Protein AF-A0A7V9NAY9-F1 (afdb_monomer)

Radius of gyration: 11.43 Å; Cα contacts (8 Å, |Δi|>4): 170; chains: 1; bounding box: 29×19×28 Å

Mean predicted aligned error: 1.96 Å

Solvent-accessible surface area (backbone atoms only — not comparable to full-atom values): 4356 Å² total; per-residue (Å²): 68,69,48,46,71,34,51,24,70,46,47,53,61,39,46,76,68,64,44,34,54,81,37,58,38,25,37,27,77,87,49,45,62,57,37,43,75,50,47,19,45,68,50,97,44,57,56,29,75,39,53,42,38,35,18,13,27,49,80,92,25,44,69,58,36,54,55,50,44,54,49,40,62,70,74,36,69,26,86,74,35,67,107

Structure (mmCIF, N/CA/C/O backbone):
data_AF-A0A7V9NAY9-F1
#
_entry.id   AF-A0A7V9NAY9-F1
#
loop_
_atom_site.group_PDB
_atom_site.id
_atom_site.type_symbol
_atom_site.label_atom_id
_atom_site.label_alt_id
_atom_site.label_comp_id
_atom_site.label_asym_id
_atom_site.label_entity_id
_atom_site.label_seq_id
_atom_site.pdbx_PDB_ins_code
_atom_site.Cartn_x
_atom_site.Cartn_y
_atom_site.Cartn_z
_atom_site.occupancy
_atom_site.B_iso_or_equiv
_atom_site.auth_seq_id
_atom_site.auth_comp_id
_atom_site.auth_asym_id
_atom_site.auth_atom_id
_atom_site.pdbx_PDB_model_num
ATOM 1 N N . ARG A 1 1 ? -16.572 2.724 -0.252 1.00 85.94 1 ARG A N 1
ATOM 2 C CA . ARG A 1 1 ? -15.714 3.939 -0.394 1.00 85.94 1 ARG A CA 1
ATOM 3 C C . ARG A 1 1 ? -14.822 3.778 -1.628 1.00 85.94 1 ARG A C 1
ATOM 5 O O . ARG A 1 1 ? -14.803 2.682 -2.167 1.00 85.94 1 ARG A O 1
ATOM 12 N N . LYS A 1 2 ? -14.207 4.850 -2.155 1.00 95.56 2 LYS A N 1
ATOM 13 C CA . LYS A 1 2 ? -13.455 4.789 -3.428 1.00 95.56 2 LYS A CA 1
ATOM 14 C C . LYS A 1 2 ? -12.139 4.013 -3.249 1.00 95.56 2 LYS A C 1
ATOM 16 O O . LYS A 1 2 ? -11.533 4.176 -2.196 1.00 95.56 2 LYS A O 1
ATOM 21 N N . PRO A 1 3 ? -11.696 3.236 -4.245 1.00 97.81 3 PRO A N 1
ATOM 22 C CA . PRO A 1 3 ? -10.421 2.534 -4.192 1.00 97.81 3 PRO A CA 1
ATOM 23 C C . PRO A 1 3 ? -9.257 3.535 -4.236 1.00 97.81 3 PRO A C 1
ATOM 25 O O . PRO A 1 3 ? -9.377 4.624 -4.808 1.00 97.81 3 PRO A O 1
ATOM 28 N N . VAL A 1 4 ? -8.141 3.174 -3.604 1.00 98.38 4 VAL A N 1
ATOM 29 C CA . VAL A 1 4 ? -6.941 4.010 -3.453 1.00 98.38 4 VAL A CA 1
ATOM 30 C C . VAL A 1 4 ? -5.722 3.188 -3.845 1.00 98.38 4 VAL A C 1
ATOM 32 O O . VAL A 1 4 ? -5.594 2.039 -3.440 1.00 98.38 4 VAL A O 1
ATOM 35 N N . ALA A 1 5 ? -4.806 3.785 -4.605 1.00 98.62 5 ALA A N 1
ATOM 36 C CA . ALA A 1 5 ? -3.549 3.153 -4.983 1.00 98.62 5 ALA A CA 1
ATOM 37 C C . ALA A 1 5 ? -2.364 4.043 -4.584 1.00 98.62 5 ALA A C 1
ATOM 39 O O . ALA A 1 5 ? -2.361 5.240 -4.882 1.00 98.62 5 ALA A O 1
ATOM 40 N N . ALA A 1 6 ? -1.360 3.473 -3.917 1.00 98.75 6 ALA A N 1
ATOM 41 C CA . ALA A 1 6 ? -0.174 4.191 -3.457 1.00 98.75 6 ALA A CA 1
ATOM 42 C C . ALA A 1 6 ? 1.088 3.326 -3.579 1.00 98.75 6 ALA A C 1
ATOM 44 O O . ALA A 1 6 ? 1.153 2.225 -3.051 1.00 98.75 6 ALA A O 1
ATOM 45 N N . ILE A 1 7 ? 2.126 3.839 -4.234 1.00 98.81 7 ILE A N 1
ATOM 46 C CA . ILE A 1 7 ? 3.372 3.105 -4.492 1.00 98.81 7 ILE A CA 1
ATOM 47 C C . ILE A 1 7 ? 4.572 3.834 -3.887 1.00 98.81 7 ILE A C 1
ATOM 49 O O . ILE A 1 7 ? 4.584 5.066 -3.796 1.00 98.81 7 ILE A O 1
ATOM 53 N N . CYS A 1 8 ? 5.608 3.085 -3.506 1.00 98.50 8 CYS A N 1
ATOM 54 C CA . CYS A 1 8 ? 6.876 3.626 -3.028 1.00 98.50 8 CYS A CA 1
ATOM 55 C C . CYS A 1 8 ? 6.697 4.463 -1.752 1.00 98.50 8 CYS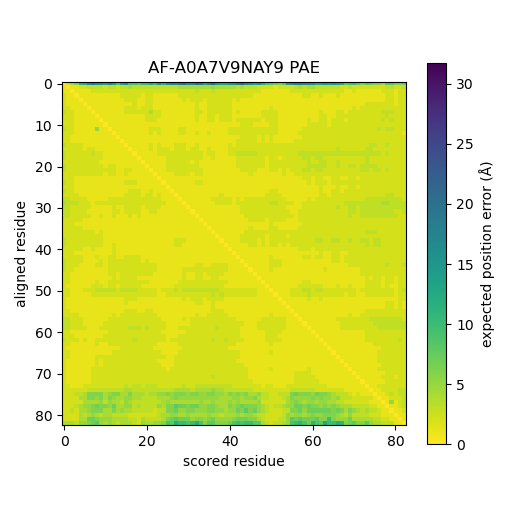 A C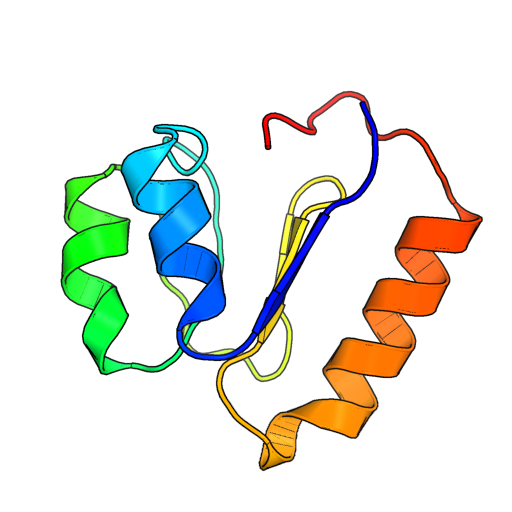 1
ATOM 57 O O . CYS A 1 8 ? 6.389 3.905 -0.701 1.00 98.50 8 CYS A O 1
ATOM 59 N N . HIS A 1 9 ? 6.856 5.784 -1.818 1.00 98.81 9 HIS A N 1
ATOM 60 C CA . HIS A 1 9 ? 6.647 6.673 -0.667 1.00 98.81 9 HIS A CA 1
ATOM 61 C C . HIS A 1 9 ? 5.204 7.190 -0.556 1.00 98.81 9 HIS A C 1
ATOM 63 O O . HIS A 1 9 ? 4.869 7.850 0.423 1.00 98.81 9 HIS A O 1
ATOM 69 N N . GLY A 1 10 ? 4.335 6.885 -1.527 1.00 98.56 10 GLY A N 1
ATOM 70 C CA . GLY A 1 10 ? 2.923 7.279 -1.514 1.00 98.56 10 GLY A CA 1
ATOM 71 C C . GLY A 1 10 ? 2.173 6.920 -0.220 1.00 98.56 10 GLY A C 1
ATOM 72 O O . GLY A 1 10 ? 1.424 7.765 0.275 1.00 98.56 10 GLY A O 1
ATOM 73 N N . PRO A 1 11 ? 2.401 5.738 0.394 1.00 98.56 11 PRO A N 1
ATOM 74 C CA . PRO A 1 11 ? 1.774 5.381 1.667 1.00 98.56 11 PRO A CA 1
ATOM 75 C C . PRO A 1 11 ? 2.071 6.332 2.837 1.00 98.56 11 PRO A C 1
ATOM 77 O O . PRO A 1 11 ? 1.331 6.311 3.816 1.00 98.56 11 PRO A O 1
ATOM 80 N N . TRP A 1 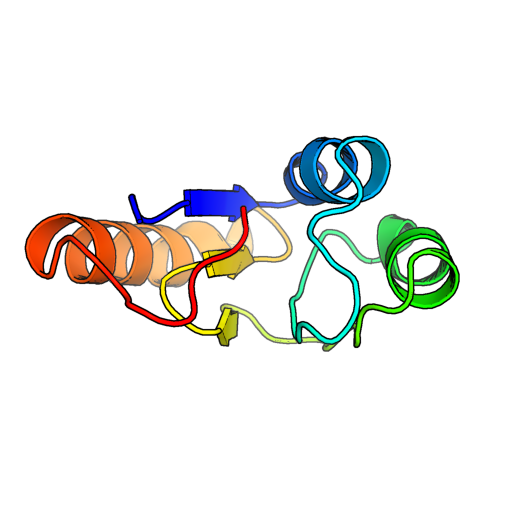12 ? 3.076 7.214 2.748 1.00 98.50 12 TRP A N 1
ATOM 81 C CA . TRP A 1 12 ? 3.313 8.237 3.775 1.00 98.50 12 TRP A CA 1
ATOM 82 C C . TRP A 1 12 ? 2.099 9.159 3.941 1.00 98.50 12 TRP A C 1
ATOM 84 O O . TRP A 1 12 ? 1.685 9.450 5.057 1.00 98.50 12 TRP A O 1
ATOM 94 N N . THR A 1 13 ? 1.443 9.546 2.844 1.00 98.56 13 THR A N 1
ATOM 95 C CA . THR A 1 13 ? 0.212 10.348 2.919 1.00 98.56 13 THR A CA 1
ATOM 96 C C . THR A 1 13 ? -0.904 9.615 3.668 1.00 98.56 13 THR A C 1
ATOM 98 O O . THR A 1 13 ? -1.668 10.245 4.393 1.00 98.56 13 THR A O 1
ATOM 101 N N . LEU A 1 14 ? -0.977 8.288 3.543 1.00 98.25 14 LEU A N 1
ATOM 102 C CA . LEU A 1 14 ? -1.965 7.463 4.244 1.00 98.25 14 LEU A CA 1
ATOM 103 C C . LEU A 1 14 ? -1.650 7.347 5.742 1.00 98.25 14 LEU A C 1
ATOM 105 O O . LEU A 1 14 ? -2.561 7.354 6.570 1.00 98.25 14 LEU A O 1
ATOM 109 N N . VAL A 1 15 ? -0.361 7.276 6.089 1.00 98.50 15 VAL A N 1
ATOM 110 C CA . VAL A 1 15 ? 0.114 7.342 7.477 1.00 98.50 15 VAL A CA 1
ATOM 111 C C . VAL A 1 15 ? -0.298 8.671 8.115 1.00 98.50 15 VAL A C 1
ATOM 113 O O . VAL A 1 15 ? -0.959 8.660 9.149 1.00 98.50 15 VAL A O 1
ATOM 116 N N . GLU A 1 16 ? 0.003 9.802 7.469 1.00 98.25 16 GLU A N 1
ATOM 117 C CA . GLU A 1 16 ? -0.351 11.142 7.973 1.00 98.25 16 GLU A CA 1
ATOM 118 C C . GLU A 1 16 ? -1.869 11.356 8.069 1.00 98.25 16 GLU A C 1
ATOM 120 O O . GLU A 1 16 ? -2.356 12.031 8.974 1.00 98.25 16 GLU A O 1
ATOM 125 N N . ALA A 1 17 ? -2.639 10.754 7.160 1.00 97.69 17 ALA A N 1
ATOM 126 C CA . ALA A 1 17 ? -4.099 10.794 7.199 1.00 97.69 17 ALA A CA 1
ATOM 127 C C . ALA A 1 17 ? -4.709 9.909 8.305 1.00 97.69 17 ALA A C 1
ATOM 129 O O . ALA A 1 17 ? -5.913 9.989 8.549 1.00 97.69 17 ALA A O 1
ATOM 130 N N . GLY A 1 18 ? -3.912 9.065 8.972 1.00 96.81 18 GLY A N 1
ATOM 131 C CA . GLY A 1 18 ? -4.381 8.169 10.030 1.00 96.81 18 GLY A CA 1
ATOM 132 C C . GLY A 1 18 ? -5.264 7.022 9.529 1.00 96.81 18 GLY A C 1
ATOM 133 O O . GLY A 1 18 ? -6.057 6.484 10.297 1.00 96.81 18 GLY A O 1
ATOM 134 N N . VAL A 1 19 ? -5.158 6.644 8.250 1.00 97.56 19 VAL A N 1
ATOM 135 C CA . VAL A 1 19 ? -6.055 5.651 7.617 1.00 97.56 19 VAL A CA 1
ATOM 136 C C . VAL A 1 19 ? -5.464 4.240 7.527 1.00 97.56 19 VAL A C 1
ATOM 138 O O . VAL A 1 19 ? -6.136 3.324 7.054 1.00 97.56 19 VAL A O 1
ATOM 141 N N . VAL A 1 20 ? -4.225 4.046 7.996 1.00 98.00 20 VAL A N 1
ATOM 142 C CA . VAL A 1 20 ? -3.498 2.760 7.932 1.00 98.00 20 VAL A CA 1
ATOM 143 C C . VAL A 1 20 ? -3.706 1.858 9.154 1.00 98.00 20 VAL A C 1
ATOM 145 O O . VAL A 1 20 ? -3.272 0.708 9.146 1.00 98.00 20 VAL A O 1
ATOM 148 N N . GLN A 1 21 ? -4.360 2.348 10.210 1.00 97.94 21 GLN A N 1
ATOM 149 C CA . GLN A 1 21 ? -4.551 1.584 11.442 1.00 97.94 21 GLN A CA 1
ATOM 150 C C . GLN A 1 21 ? -5.375 0.311 11.185 1.00 97.94 21 GLN A C 1
ATOM 152 O O . GLN A 1 21 ? -6.497 0.375 10.687 1.00 97.94 21 GLN A O 1
ATOM 157 N N . GLY A 1 22 ? -4.826 -0.848 11.559 1.00 97.94 22 GLY A N 1
ATOM 158 C CA . GLY A 1 22 ? -5.458 -2.157 11.370 1.00 97.94 22 GLY A CA 1
ATOM 159 C C . GLY A 1 22 ? -5.412 -2.697 9.937 1.00 97.94 22 GLY A C 1
ATOM 160 O O . GLY A 1 22 ? -5.947 -3.776 9.698 1.00 97.94 22 GLY A O 1
ATOM 161 N N . ARG A 1 23 ? -4.778 -1.980 9.003 1.00 98.06 23 ARG A N 1
ATOM 162 C CA . ARG A 1 23 ? -4.634 -2.386 7.598 1.00 98.06 23 ARG A CA 1
ATOM 163 C C . ARG A 1 23 ? -3.328 -3.133 7.376 1.00 98.06 23 ARG A C 1
ATOM 165 O O . ARG A 1 23 ? -2.352 -2.891 8.089 1.00 98.06 23 ARG A O 1
ATOM 172 N N . THR A 1 24 ? -3.290 -3.991 6.368 1.00 98.75 24 THR A N 1
ATOM 173 C CA . THR A 1 24 ? -2.048 -4.560 5.836 1.00 98.75 24 THR A CA 1
ATOM 174 C C . THR A 1 24 ? -1.700 -3.859 4.529 1.00 98.75 24 THR A C 1
ATOM 176 O O . THR A 1 24 ? -2.573 -3.563 3.719 1.00 98.75 24 THR A O 1
ATOM 179 N N . LEU A 1 25 ? -0.432 -3.497 4.353 1.00 98.75 25 LEU A N 1
ATOM 180 C CA . LEU A 1 25 ? 0.049 -2.805 3.161 1.00 98.75 25 LEU A CA 1
ATOM 181 C C . LEU A 1 25 ? 1.551 -3.001 2.974 1.00 98.75 25 LEU A C 1
ATOM 183 O O . LEU A 1 25 ? 2.276 -3.372 3.898 1.00 98.75 25 LEU A O 1
ATOM 187 N N . THR A 1 26 ? 2.025 -2.686 1.777 1.00 98.81 26 THR A N 1
ATOM 188 C CA . THR A 1 26 ? 3.450 -2.582 1.472 1.00 98.81 26 THR A CA 1
ATOM 189 C C . THR A 1 26 ? 3.817 -1.147 1.082 1.00 98.81 26 THR A C 1
ATOM 191 O O . 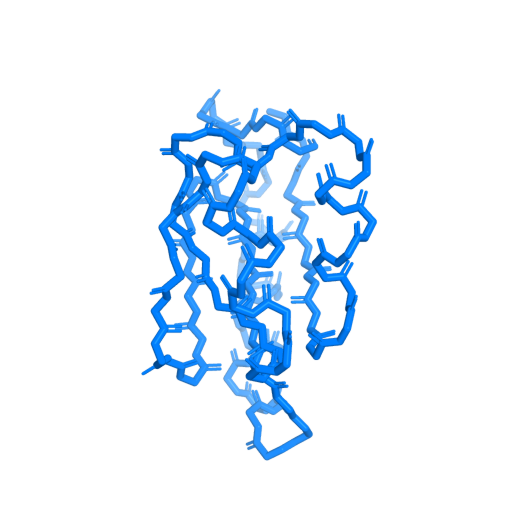THR A 1 26 ? 2.961 -0.268 0.970 1.00 98.81 26 THR A O 1
ATOM 194 N N . SER A 1 27 ? 5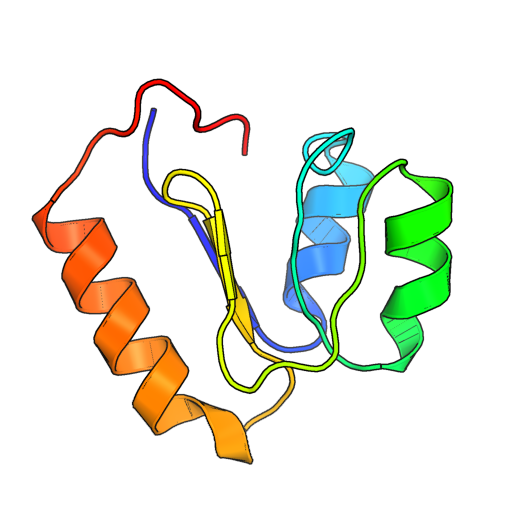.108 -0.862 0.955 1.00 98.81 27 SER A N 1
ATOM 195 C CA . SER A 1 27 ? 5.635 0.459 0.599 1.00 98.81 27 SER A CA 1
ATOM 196 C C . SER A 1 27 ? 7.129 0.373 0.296 1.00 98.81 27 SER A C 1
ATOM 198 O O . SER A 1 27 ? 7.737 -0.695 0.383 1.00 98.81 27 SER A O 1
ATOM 200 N N . TRP A 1 28 ? 7.757 1.507 -0.013 1.00 98.69 28 TRP A N 1
ATOM 201 C CA . TRP A 1 28 ? 9.212 1.580 0.005 1.00 98.69 28 TRP A CA 1
ATOM 202 C C . TRP A 1 28 ? 9.745 1.212 1.406 1.00 98.69 28 TRP A C 1
ATOM 204 O O . TRP A 1 28 ? 9.226 1.734 2.398 1.00 98.69 28 TRP A O 1
ATOM 214 N N . PRO A 1 29 ? 10.788 0.363 1.533 1.00 98.25 29 PRO A N 1
ATOM 215 C CA . PRO A 1 29 ? 11.159 -0.245 2.815 1.00 98.25 29 PRO A CA 1
ATOM 216 C C . PRO A 1 29 ? 11.453 0.731 3.959 1.00 98.25 29 PRO A C 1
ATOM 218 O O . PRO A 1 29 ? 11.296 0.373 5.125 1.00 98.25 29 PRO A O 1
ATOM 221 N N . THR A 1 30 ? 11.853 1.972 3.667 1.00 98.38 30 THR A N 1
ATOM 222 C CA . THR A 1 30 ? 12.135 2.967 4.714 1.00 98.38 30 THR A CA 1
ATOM 223 C C . THR A 1 30 ? 10.884 3.416 5.477 1.00 98.38 30 THR A C 1
ATOM 225 O O . THR A 1 30 ? 11.024 3.887 6.598 1.00 98.38 30 THR A O 1
ATOM 228 N N . LEU A 1 31 ? 9.678 3.234 4.923 1.00 98.38 31 LEU A N 1
ATOM 229 C CA . LEU A 1 31 ? 8.397 3.578 5.568 1.00 98.38 31 LEU A CA 1
ATOM 230 C C . LEU A 1 31 ? 7.892 2.481 6.518 1.00 98.38 31 LEU A C 1
ATOM 232 O O . LEU A 1 31 ? 6.873 2.658 7.185 1.00 98.38 31 LEU A O 1
ATOM 236 N N . GLN A 1 32 ? 8.571 1.333 6.578 1.00 98.56 32 GLN A N 1
ATOM 237 C CA . GLN A 1 32 ? 8.141 0.184 7.370 1.00 98.56 32 GLN A CA 1
ATOM 238 C C . GLN A 1 32 ? 7.906 0.550 8.850 1.00 98.56 32 GLN A C 1
ATOM 240 O O . GLN A 1 32 ? 6.926 0.111 9.454 1.00 98.56 32 GLN A O 1
ATOM 245 N N . THR A 1 33 ? 8.798 1.355 9.433 1.00 98.69 33 THR A N 1
ATOM 246 C CA . THR A 1 33 ? 8.689 1.807 10.828 1.00 98.69 33 THR A CA 1
ATOM 247 C C . THR A 1 33 ? 7.496 2.739 11.024 1.00 98.69 33 THR A C 1
ATOM 249 O O . THR A 1 33 ? 6.735 2.548 11.969 1.00 98.69 33 THR A O 1
ATOM 252 N N . ASP A 1 34 ? 7.288 3.695 10.118 1.00 98.75 34 ASP A N 1
ATOM 253 C CA . ASP A 1 34 ? 6.198 4.674 10.217 1.00 98.75 34 ASP A CA 1
ATOM 254 C C . ASP A 1 34 ? 4.828 4.002 10.091 1.00 98.75 34 ASP A C 1
ATOM 256 O O . ASP A 1 34 ? 3.923 4.271 10.879 1.00 98.75 34 ASP A O 1
ATOM 260 N N . ILE A 1 35 ? 4.701 3.041 9.171 1.00 98.75 35 ILE A N 1
ATOM 261 C CA . ILE A 1 35 ? 3.478 2.251 8.985 1.00 98.75 35 ILE A CA 1
ATOM 262 C C . ILE A 1 35 ? 3.142 1.444 10.243 1.00 98.75 35 ILE A C 1
ATOM 264 O O . ILE A 1 35 ? 1.998 1.467 10.699 1.00 98.75 35 ILE A O 1
ATOM 268 N N . ARG A 1 36 ? 4.133 0.773 10.844 1.00 98.75 36 ARG A N 1
ATOM 269 C CA . ARG A 1 36 ? 3.928 0.021 12.093 1.00 98.75 36 ARG A CA 1
ATOM 270 C C . ARG A 1 36 ? 3.578 0.933 13.263 1.00 98.75 36 ARG A C 1
ATOM 272 O O . ARG A 1 36 ? 2.687 0.601 14.041 1.00 98.75 36 ARG A O 1
ATOM 279 N N . ASN A 1 37 ? 4.236 2.085 13.374 1.00 98.69 37 ASN A N 1
ATOM 280 C CA . ASN A 1 37 ? 3.944 3.074 14.413 1.00 98.69 37 ASN A CA 1
ATOM 281 C C . ASN A 1 37 ? 2.523 3.643 14.287 1.00 98.69 37 ASN A C 1
ATOM 283 O O . ASN A 1 37 ? 1.882 3.906 15.301 1.00 98.69 37 ASN A O 1
ATOM 287 N N . ALA A 1 38 ? 2.008 3.775 13.063 1.00 98.50 38 ALA A N 1
ATOM 288 C CA . ALA A 1 38 ? 0.631 4.177 12.786 1.00 98.50 38 ALA A CA 1
ATOM 289 C C . ALA A 1 38 ? -0.397 3.033 12.932 1.00 98.50 38 ALA A C 1
ATOM 291 O O . ALA A 1 38 ? -1.579 3.212 12.639 1.00 98.50 38 ALA A O 1
ATOM 292 N N . GLY A 1 39 ? 0.030 1.855 13.400 1.00 98.38 39 GLY A N 1
ATOM 293 C CA . GLY A 1 39 ? -0.841 0.710 13.662 1.00 98.38 39 GLY A CA 1
ATOM 294 C C . GLY A 1 39 ? -1.188 -0.130 12.432 1.00 98.38 39 GLY A C 1
ATOM 295 O O . GLY A 1 39 ? -2.115 -0.937 12.510 1.00 98.38 39 GLY A O 1
ATOM 296 N N . GLY A 1 40 ? -0.484 0.053 11.313 1.00 98.50 40 GLY A N 1
ATOM 297 C CA . GLY A 1 40 ? -0.580 -0.807 10.135 1.00 98.50 40 GLY A CA 1
ATOM 298 C C . GLY A 1 40 ? 0.373 -2.006 10.198 1.00 98.50 40 GLY A C 1
ATOM 299 O O . GLY A 1 40 ? 1.384 -2.001 10.905 1.00 98.50 40 GLY A O 1
ATOM 300 N N . THR A 1 41 ? 0.077 -3.038 9.415 1.00 98.81 41 THR A N 1
ATOM 301 C CA . THR A 1 41 ? 0.946 -4.200 9.204 1.00 98.81 41 THR A CA 1
ATOM 302 C C . THR A 1 41 ? 1.702 -4.025 7.894 1.00 98.81 41 THR A C 1
ATOM 304 O O . THR A 1 41 ? 1.107 -4.038 6.821 1.00 98.81 41 THR A O 1
ATOM 307 N N . TRP A 1 42 ? 3.023 -3.860 7.975 1.00 98.81 42 TRP A N 1
ATOM 308 C CA . TRP A 1 42 ? 3.874 -3.780 6.787 1.00 98.81 42 TRP A CA 1
ATOM 309 C C . TRP A 1 42 ? 4.334 -5.168 6.334 1.00 98.81 42 TRP A C 1
ATOM 311 O O . TRP A 1 42 ? 4.916 -5.902 7.143 1.00 98.81 42 TRP A O 1
ATOM 321 N N . VAL A 1 43 ? 4.146 -5.478 5.050 1.00 98.81 43 VAL A N 1
ATOM 322 C CA . VAL A 1 43 ? 4.612 -6.708 4.384 1.00 98.81 43 VAL A CA 1
ATOM 323 C C . VAL A 1 43 ? 5.554 -6.394 3.218 1.00 98.81 43 VAL A C 1
ATOM 325 O O . VAL A 1 43 ? 5.445 -5.342 2.588 1.00 98.81 43 VAL A O 1
ATOM 328 N N . ASP A 1 44 ? 6.490 -7.301 2.935 1.00 98.62 44 ASP A N 1
ATOM 329 C CA . ASP A 1 44 ? 7.394 -7.205 1.781 1.00 98.62 44 ASP A CA 1
ATOM 330 C C . ASP A 1 44 ? 6.814 -7.994 0.601 1.00 98.62 44 ASP A C 1
ATOM 332 O O . ASP A 1 44 ? 7.136 -9.164 0.399 1.00 98.62 44 ASP A O 1
ATOM 336 N N . GLU A 1 45 ? 5.909 -7.363 -0.144 1.00 98.75 45 GLU A N 1
ATOM 337 C CA . GLU A 1 45 ? 5.208 -7.959 -1.283 1.00 98.75 45 GLU A CA 1
ATOM 338 C C . GLU A 1 45 ? 5.307 -7.024 -2.491 1.00 98.75 45 GLU A C 1
ATOM 340 O O . GLU A 1 45 ? 5.300 -5.806 -2.337 1.00 98.75 45 GLU A O 1
ATOM 345 N N . GLU A 1 46 ? 5.409 -7.581 -3.699 1.00 98.75 46 GLU A N 1
ATOM 346 C CA . GLU A 1 46 ? 5.418 -6.804 -4.952 1.00 98.75 46 GLU A CA 1
ATOM 347 C C . GLU A 1 46 ? 4.160 -5.931 -5.075 1.00 98.75 46 GLU A C 1
ATOM 349 O O . GLU A 1 46 ? 4.231 -4.740 -5.379 1.00 98.75 46 GLU A O 1
ATOM 354 N N . VAL A 1 47 ? 3.002 -6.508 -4.762 1.00 98.81 47 VAL A N 1
ATOM 355 C CA . VAL A 1 47 ? 1.729 -5.804 -4.655 1.00 98.81 47 VAL A CA 1
ATOM 356 C C . VAL A 1 47 ? 0.932 -6.400 -3.503 1.00 98.81 47 VAL A C 1
ATOM 358 O O . VAL A 1 47 ? 0.805 -7.617 -3.401 1.00 98.81 47 VAL A O 1
ATOM 361 N N . HIS A 1 48 ? 0.391 -5.538 -2.648 1.00 98.81 48 HIS A N 1
ATOM 362 C CA . HIS A 1 48 ? -0.537 -5.918 -1.592 1.00 98.81 48 HIS A CA 1
ATOM 363 C C . HIS A 1 48 ? -1.857 -5.172 -1.773 1.00 98.81 48 HIS A C 1
ATOM 365 O O . HIS A 1 48 ? -1.856 -3.960 -2.016 1.00 98.81 48 HIS A O 1
ATOM 371 N N . VAL A 1 49 ? -2.969 -5.893 -1.630 1.00 98.56 49 VAL A N 1
ATOM 372 C CA . VAL A 1 49 ? -4.322 -5.333 -1.681 1.00 98.56 49 VAL A CA 1
ATOM 373 C C . VAL A 1 49 ? -5.058 -5.687 -0.399 1.00 98.56 49 VAL A C 1
A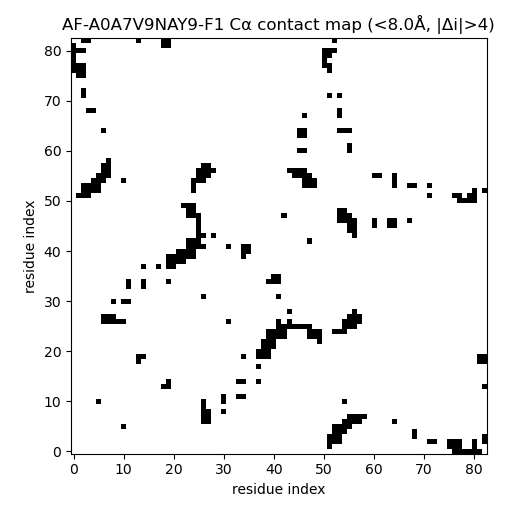TOM 375 O O . VAL A 1 49 ? -5.168 -6.854 -0.034 1.00 98.56 49 VAL A O 1
ATOM 378 N N . ASP A 1 50 ? -5.595 -4.666 0.251 1.00 98.38 50 ASP A N 1
ATOM 379 C CA . ASP A 1 50 ? -6.464 -4.785 1.417 1.00 98.38 50 ASP A CA 1
ATOM 380 C C . ASP A 1 50 ? -7.707 -3.938 1.108 1.00 98.38 50 ASP A C 1
ATOM 382 O O . ASP A 1 50 ? -7.567 -2.741 0.899 1.00 98.38 50 ASP A O 1
ATOM 386 N N . GLU A 1 51 ? -8.907 -4.519 1.004 1.00 96.50 51 GLU A N 1
ATOM 387 C CA . GLU A 1 51 ? -10.192 -3.794 0.867 1.00 96.50 51 GLU A CA 1
ATOM 388 C C . GLU A 1 51 ? -10.157 -2.556 -0.072 1.00 96.50 51 GLU A C 1
ATOM 390 O O . GLU A 1 51 ? -10.533 -1.445 0.320 1.00 96.50 51 GLU A O 1
ATOM 395 N N . GLY A 1 52 ? -9.650 -2.704 -1.303 1.00 97.12 52 GLY A N 1
ATOM 396 C CA . GLY A 1 52 ? -9.542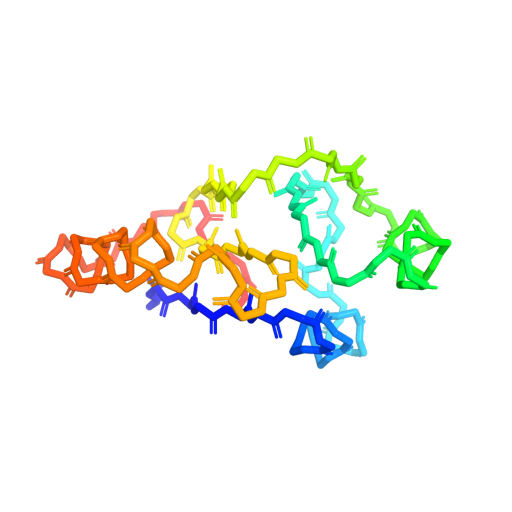 -1.614 -2.286 1.00 97.12 52 GLY A CA 1
ATOM 397 C C . GLY A 1 52 ? -8.364 -0.650 -2.103 1.00 97.12 52 GLY A C 1
ATOM 398 O O . GLY A 1 52 ? -8.327 0.396 -2.757 1.00 97.12 52 GLY A O 1
ATOM 399 N N . LEU A 1 53 ? -7.446 -0.920 -1.167 1.00 98.50 53 LEU A N 1
ATOM 400 C CA . LEU A 1 53 ? -6.177 -0.211 -0.976 1.00 98.50 53 LEU A CA 1
ATOM 401 C C . LEU A 1 53 ? -5.058 -1.012 -1.647 1.00 98.50 53 LEU A C 1
ATOM 403 O O . LEU A 1 53 ? -4.593 -2.009 -1.100 1.00 98.50 53 LEU A O 1
ATOM 407 N N . VAL A 1 54 ? -4.611 -0.552 -2.813 1.00 98.81 54 VAL A N 1
ATOM 408 C CA . VAL A 1 54 ? -3.516 -1.160 -3.578 1.00 98.81 54 VAL A CA 1
ATOM 409 C C . VAL A 1 54 ? -2.200 -0.492 -3.209 1.00 98.81 54 VAL A C 1
ATOM 411 O O . VAL A 1 54 ? -2.061 0.729 -3.320 1.00 98.81 54 VAL A O 1
ATOM 414 N N . THR A 1 55 ? -1.205 -1.280 -2.812 1.00 98.88 55 THR A N 1
ATOM 415 C CA . THR A 1 55 ? 0.132 -0.769 -2.492 1.00 98.88 55 THR A CA 1
ATOM 416 C C . THR A 1 55 ? 1.253 -1.613 -3.084 1.00 98.88 55 THR A C 1
ATOM 418 O O . THR A 1 55 ? 1.105 -2.822 -3.207 1.00 98.88 55 THR A O 1
ATOM 421 N N . SER A 1 56 ? 2.370 -0.968 -3.444 1.00 98.94 56 SER A N 1
ATOM 422 C CA . SER A 1 56 ? 3.576 -1.600 -4.018 1.00 98.94 56 SER A CA 1
ATOM 423 C C . SER A 1 56 ? 4.852 -0.878 -3.576 1.00 98.94 56 SER A C 1
ATOM 425 O O . SER A 1 56 ? 4.803 0.272 -3.112 1.00 98.94 56 SER A O 1
ATOM 427 N N . ARG A 1 57 ? 6.016 -1.524 -3.714 1.00 98.88 57 ARG A N 1
ATOM 428 C CA . ARG A 1 57 ? 7.250 -1.054 -3.067 1.00 98.88 57 ARG A CA 1
ATOM 429 C C . ARG A 1 57 ? 8.029 -0.077 -3.924 1.00 98.88 57 ARG A C 1
ATOM 431 O O . ARG A 1 57 ? 8.529 0.910 -3.394 1.00 98.88 57 ARG A O 1
ATOM 438 N N . ASN A 1 58 ? 8.199 -0.344 -5.216 1.00 98.56 58 ASN A N 1
ATOM 439 C CA . ASN A 1 58 ? 9.157 0.394 -6.047 1.00 98.56 58 ASN A CA 1
ATOM 440 C C . ASN A 1 58 ? 8.854 0.271 -7.562 1.00 98.56 58 ASN A C 1
ATOM 442 O O . ASN A 1 58 ? 7.897 -0.410 -7.919 1.00 98.56 58 ASN A O 1
ATOM 446 N N . PRO A 1 59 ? 9.613 0.941 -8.460 1.00 98.69 59 PRO A N 1
ATOM 447 C CA . PRO A 1 59 ? 9.364 0.886 -9.903 1.00 98.69 59 PRO A CA 1
ATOM 448 C C . PRO A 1 59 ? 9.407 -0.511 -10.534 1.00 98.69 59 PRO A C 1
ATOM 450 O O . PRO A 1 59 ? 8.732 -0.719 -11.537 1.00 98.69 59 PRO A O 1
ATOM 453 N N . ASP A 1 60 ? 10.155 -1.457 -9.963 1.00 98.62 60 ASP A N 1
ATOM 454 C CA . ASP A 1 60 ? 10.210 -2.837 -10.461 1.00 98.62 60 ASP A CA 1
ATOM 455 C C . ASP A 1 60 ? 8.857 -3.554 -10.296 1.00 98.62 60 ASP A C 1
ATOM 457 O O . ASP A 1 60 ? 8.568 -4.488 -11.035 1.00 98.62 60 ASP A O 1
ATOM 461 N N . ASP A 1 61 ? 7.994 -3.070 -9.392 1.00 98.81 61 ASP A N 1
ATOM 462 C CA . ASP A 1 61 ? 6.663 -3.626 -9.130 1.00 98.81 61 ASP A CA 1
ATOM 463 C C . ASP A 1 61 ? 5.554 -2.971 -9.998 1.00 98.81 61 ASP A C 1
ATOM 465 O O . ASP A 1 61 ? 4.363 -3.214 -9.785 1.00 98.81 61 ASP A O 1
ATOM 469 N N . LEU A 1 62 ? 5.897 -2.088 -10.954 1.00 98.81 62 LEU A N 1
ATOM 470 C CA . LEU A 1 62 ? 4.914 -1.283 -11.704 1.00 98.81 62 LEU A CA 1
ATOM 471 C C . LEU A 1 62 ? 3.916 -2.114 -12.513 1.00 98.81 62 LEU A C 1
ATOM 473 O O . LEU A 1 62 ? 2.750 -1.726 -12.595 1.00 98.81 62 LEU A O 1
ATOM 477 N N . ASP A 1 63 ? 4.346 -3.227 -13.105 1.00 98.75 63 ASP A N 1
ATOM 478 C CA . ASP A 1 63 ? 3.460 -4.067 -13.916 1.00 98.75 63 ASP A CA 1
ATOM 479 C C . ASP A 1 63 ? 2.353 -4.683 -13.045 1.00 98.75 63 ASP A C 1
ATOM 481 O O . ASP A 1 63 ? 1.168 -4.582 -13.378 1.00 98.75 63 ASP A O 1
ATOM 485 N N . ALA A 1 64 ? 2.718 -5.233 -11.883 1.00 98.75 64 ALA A N 1
ATOM 486 C CA . ALA A 1 64 ? 1.773 -5.784 -10.916 1.00 98.75 64 ALA A CA 1
ATOM 487 C C . ALA A 1 64 ? 0.891 -4.694 -10.279 1.00 98.75 64 ALA A C 1
ATOM 489 O O . ALA A 1 64 ? -0.331 -4.855 -10.193 1.00 98.75 64 ALA A O 1
ATOM 490 N N . PHE A 1 65 ? 1.489 -3.562 -9.892 1.00 98.88 65 PHE A N 1
ATOM 491 C CA . PHE A 1 65 ? 0.784 -2.415 -9.320 1.00 98.88 65 PHE A CA 1
ATOM 492 C C . PHE A 1 65 ? -0.284 -1.866 -10.269 1.00 98.88 65 PHE A C 1
ATOM 494 O O . PHE A 1 65 ? -1.444 -1.720 -9.884 1.00 98.88 65 PHE A O 1
ATOM 501 N N . CYS A 1 66 ? 0.090 -1.571 -11.518 1.00 98.88 66 CYS A N 1
ATOM 502 C CA . CYS A 1 66 ? -0.819 -1.015 -12.516 1.00 98.88 66 CYS A CA 1
ATOM 503 C C . CYS A 1 66 ? -1.941 -1.998 -12.853 1.00 98.88 66 CYS A C 1
ATOM 505 O O . CYS A 1 66 ? -3.098 -1.583 -12.937 1.00 98.88 66 CYS A O 1
ATOM 507 N N . ALA A 1 67 ? -1.623 -3.289 -13.008 1.00 98.75 67 ALA A N 1
ATOM 508 C CA . ALA A 1 67 ? -2.628 -4.314 -13.265 1.00 98.75 67 ALA A CA 1
ATOM 509 C C . ALA A 1 67 ? -3.679 -4.363 -12.146 1.00 98.75 67 ALA A C 1
ATOM 511 O O . ALA A 1 67 ? -4.876 -4.331 -12.437 1.00 98.75 67 ALA A O 1
ATOM 512 N N . LYS A 1 68 ? -3.252 -4.361 -10.875 1.00 98.69 68 LYS A N 1
ATOM 513 C CA . LYS A 1 68 ? -4.189 -4.393 -9.743 1.00 98.69 68 LYS A CA 1
ATOM 514 C C . LYS A 1 68 ? -4.929 -3.088 -9.519 1.00 98.69 68 LYS A C 1
ATOM 516 O O . LYS A 1 68 ? -6.124 -3.121 -9.262 1.00 98.69 68 LYS A O 1
ATOM 521 N N . ALA A 1 69 ? -4.278 -1.941 -9.686 1.00 98.69 69 ALA A N 1
ATOM 522 C CA . ALA A 1 69 ? -4.962 -0.656 -9.585 1.00 98.69 69 ALA A CA 1
ATOM 523 C C . ALA A 1 69 ? -6.107 -0.542 -10.607 1.00 98.69 69 ALA A C 1
ATOM 525 O O . ALA A 1 69 ? -7.194 -0.094 -10.257 1.00 98.69 69 ALA A O 1
ATOM 526 N N . ILE A 1 70 ? -5.894 -0.983 -11.853 1.00 98.75 70 ILE A N 1
ATOM 527 C CA . ILE A 1 70 ? -6.939 -0.979 -12.890 1.00 98.75 70 ILE A CA 1
ATOM 528 C C . ILE A 1 70 ? -8.104 -1.902 -12.513 1.00 98.75 70 ILE A C 1
ATOM 530 O O . ILE A 1 70 ? -9.256 -1.515 -12.703 1.00 98.75 70 ILE A O 1
ATOM 534 N N . GLU A 1 71 ? -7.813 -3.093 -11.987 1.00 98.50 71 GLU A N 1
ATOM 535 C CA . GLU A 1 71 ? -8.825 -4.048 -11.518 1.00 98.50 71 GLU A CA 1
ATOM 536 C C . GLU A 1 71 ? -9.702 -3.442 -10.415 1.00 98.50 71 GLU A C 1
ATOM 538 O O . GLU A 1 71 ? -10.906 -3.295 -10.616 1.00 98.50 71 GLU A O 1
ATOM 543 N N . GLU A 1 72 ? -9.106 -2.971 -9.317 1.00 98.25 72 GLU A N 1
ATOM 544 C CA . GLU A 1 72 ? -9.849 -2.392 -8.185 1.00 98.25 72 GLU A CA 1
ATOM 545 C C . GLU A 1 72 ? -10.625 -1.129 -8.596 1.00 98.25 72 GLU A C 1
ATOM 547 O O . GLU A 1 72 ? -11.755 -0.890 -8.165 1.00 98.25 72 GLU A O 1
ATOM 552 N N . PHE A 1 73 ? -10.060 -0.305 -9.486 1.00 98.31 73 PHE A N 1
ATOM 553 C CA . PHE A 1 73 ? -10.759 0.871 -10.012 1.00 98.31 73 PHE A CA 1
ATOM 554 C C . PHE A 1 73 ? -11.978 0.500 -10.866 1.00 98.31 73 PHE A C 1
ATOM 556 O O . PHE A 1 73 ? -12.944 1.268 -10.895 1.00 98.31 73 PHE A O 1
ATOM 563 N N . ALA A 1 74 ? -11.947 -0.648 -11.549 1.00 97.94 74 ALA A N 1
ATOM 564 C CA . ALA A 1 74 ? -13.074 -1.164 -12.316 1.00 97.94 74 ALA A CA 1
ATOM 565 C C . ALA A 1 74 ? -14.146 -1.811 -11.421 1.00 97.94 74 ALA A C 1
ATOM 567 O O . ALA A 1 74 ? -15.335 -1.65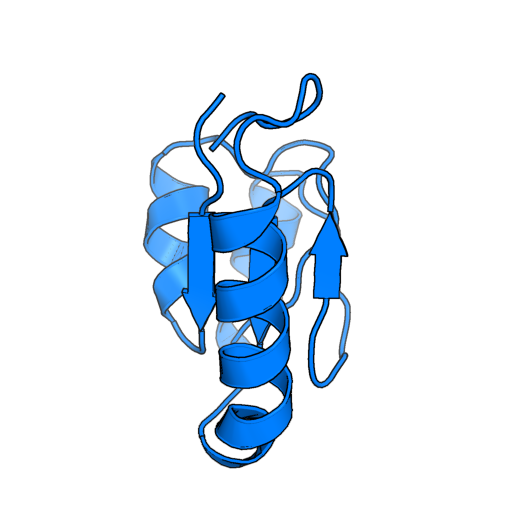5 -11.708 1.00 97.94 74 ALA A O 1
ATOM 568 N N . GLU A 1 75 ? -13.752 -2.489 -10.339 1.00 96.69 75 GLU A N 1
ATOM 569 C CA . GLU A 1 75 ? -14.674 -3.055 -9.342 1.00 96.69 75 GLU A CA 1
ATOM 570 C C . GLU A 1 75 ? -15.424 -1.966 -8.561 1.00 96.69 75 GLU A C 1
ATOM 572 O O . GLU A 1 75 ? -16.635 -2.058 -8.334 1.00 96.69 75 GLU A O 1
ATOM 577 N N . GLY A 1 76 ? -14.733 -0.878 -8.217 1.00 94.62 76 GLY A N 1
ATOM 578 C CA . GLY A 1 76 ? -15.344 0.316 -7.657 1.00 94.62 76 GLY A CA 1
ATOM 579 C C . GLY A 1 76 ? -15.351 0.332 -6.131 1.00 94.62 76 GLY A C 1
ATOM 580 O O . GLY A 1 76 ? -14.319 0.520 -5.503 1.00 94.62 76 GLY A O 1
ATOM 581 N N . GLN A 1 77 ? -16.530 0.334 -5.505 1.00 95.81 77 GLN A N 1
ATOM 582 C CA . GLN A 1 77 ? -16.613 0.612 -4.068 1.00 95.81 77 GLN A CA 1
ATOM 583 C C . GLN A 1 77 ? -16.380 -0.633 -3.213 1.00 95.81 77 GLN A C 1
ATOM 585 O O . GLN A 1 77 ? -17.125 -1.597 -3.331 1.00 95.81 77 GLN A O 1
ATOM 590 N N . HIS A 1 78 ? -15.474 -0.525 -2.240 1.00 94.75 78 HIS A N 1
ATOM 591 C CA . HIS A 1 78 ? -15.265 -1.547 -1.209 1.00 94.75 78 HIS A CA 1
ATOM 592 C C . HIS A 1 78 ? -15.857 -1.073 0.127 1.00 94.75 78 HIS A C 1
ATOM 594 O O . HIS A 1 78 ? -15.717 0.108 0.491 1.00 94.75 78 HIS A O 1
ATOM 600 N N . GLU A 1 79 ? -16.562 -1.960 0.836 1.00 92.25 79 GLU A N 1
ATOM 601 C CA . GLU A 1 79 ? -17.185 -1.656 2.135 1.00 92.25 79 GLU A CA 1
ATOM 602 C C . GLU A 1 79 ? -16.129 -1.437 3.226 1.00 92.25 79 GLU A C 1
ATOM 604 O O . GLU A 1 79 ? -16.261 -0.498 4.013 1.00 92.25 79 GLU A O 1
ATOM 609 N N . GLY A 1 80 ? -15.051 -2.232 3.215 1.00 90.31 80 GLY A N 1
ATOM 610 C CA . GLY A 1 80 ? -13.948 -2.149 4.173 1.00 90.31 80 GLY A CA 1
ATOM 611 C C . GLY A 1 80 ? -12.952 -1.015 3.923 1.00 90.31 80 GLY A C 1
ATOM 612 O O . GLY A 1 80 ? -12.071 -0.791 4.750 1.00 90.31 80 GLY A O 1
ATOM 613 N N . GLN A 1 81 ? -13.081 -0.258 2.827 1.00 94.38 81 GLN A N 1
ATOM 614 C CA . GLN A 1 81 ? -12.125 0.804 2.520 1.00 94.38 81 GLN A CA 1
ATOM 615 C C . GLN A 1 81 ? -12.207 1.953 3.541 1.00 94.38 81 GLN A C 1
ATOM 617 O O . GLN A 1 81 ? -13.282 2.478 3.840 1.00 94.38 81 GLN A O 1
ATOM 622 N N . THR A 1 82 ? -11.059 2.390 4.053 1.00 91.50 82 THR A N 1
ATOM 623 C CA . THR A 1 82 ? -10.923 3.463 5.054 1.00 91.50 82 THR A CA 1
ATOM 624 C C . THR A 1 82 ? -10.027 4.617 4.629 1.00 91.50 82 THR A C 1
ATOM 626 O 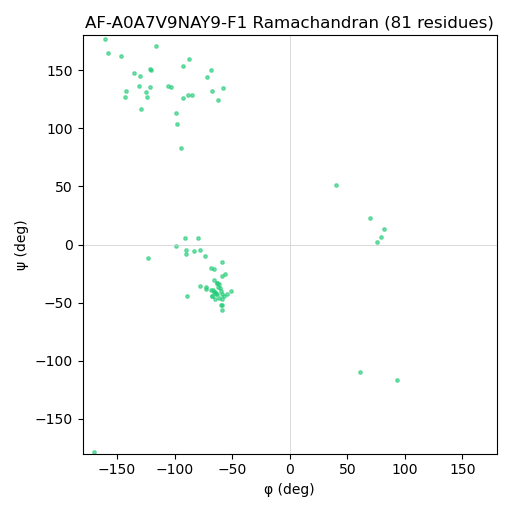O . THR A 1 82 ? -10.049 5.639 5.314 1.00 91.50 82 THR A O 1
ATOM 629 N N . ALA A 1 83 ? -9.274 4.459 3.538 1.00 86.50 83 ALA A N 1
ATOM 630 C CA . ALA A 1 83 ? -8.447 5.506 2.947 1.00 86.50 83 ALA A CA 1
ATOM 631 C C . ALA A 1 83 ? -9.265 6.578 2.210 1.00 86.50 83 ALA A C 1
ATOM 633 O O . ALA A 1 83 ? -10.409 6.288 1.772 1.00 86.50 83 ALA A O 1
#

Secondary structure (DSSP, 8-state):
---EEEETTTHHHHHHTT--TT-EE---GGGHHHHHHTT-EE---SEEEETTEEEE-SGGGHHHHHHHHHHHHHH---SS---

Sequence (83 aa):
RKPVAAICHGPWTLVEAGVVQGRTLTSWPTLQTDIRNAGGTWVDEEVHVDEGLVTSRNPDDLDAFCAKAIEEFAEGQHEGQTA

Nearest PDB structures (foldseek):
  2vrn-assembly1_B  TM=9.586E-01  e=3.068E-10  Deinococcus radiodurans R1 = ATCC 13939 = DSM 20539
  3l18-assembly1_B  TM=9.915E-01  e=3.388E-08  Thermococcus onnurineus NA1
  6q3t-assembly1_A  TM=9.861E-01  e=2.589E-08  Pyrococcus horikoshii
  6f2f-assembly1_A  TM=9.855E-01  e=4.145E-08  Pyrococcus horikoshii
  4y1e-assembly1_B  TM=9.873E-01  e=9.284E-08  Staphylococcus aureus subsp. aureus Mu50

Foldseek 3Di:
DWAEEAEACRCVVVLVVLQQAPEEAEHAVVCCVSSVVSNHHYDQDLWDDDQRYIYGYDPVSCVVRVVVNVVSNVVTHGPPHRD

pLDDT: mean 97.7, std 2.42, range [85.94, 98.94]